Protein AF-A0A832IGK5-F1 (afdb_monomer_lite)

Structure (mmCIF, N/CA/C/O backbone):
data_AF-A0A832IGK5-F1
#
_entry.id   AF-A0A832IGK5-F1
#
loop_
_atom_site.group_PDB
_atom_site.id
_atom_site.type_symbol
_atom_site.label_atom_id
_atom_site.label_alt_id
_atom_site.label_comp_id
_atom_site.label_asym_id
_atom_site.label_entity_id
_atom_site.label_seq_id
_atom_site.pdbx_PDB_ins_code
_atom_site.Cartn_x
_atom_site.Cartn_y
_atom_site.Cartn_z
_atom_site.occupancy
_atom_site.B_iso_or_equiv
_atom_site.auth_seq_id
_atom_site.auth_comp_id
_atom_site.auth_asym_id
_atom_site.auth_atom_id
_atom_site.pdbx_PDB_model_num
ATOM 1 N N . MET A 1 1 ? 13.394 12.444 5.527 1.00 58.28 1 MET A N 1
ATOM 2 C CA . MET A 1 1 ? 12.671 11.970 6.727 1.00 58.28 1 MET 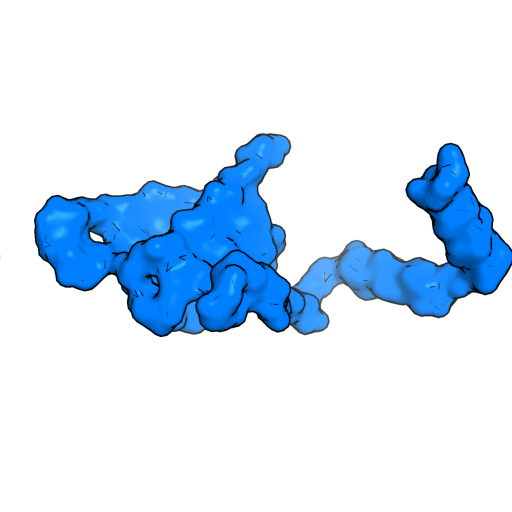A CA 1
ATOM 3 C C . MET A 1 1 ? 12.442 10.475 6.577 1.00 58.28 1 MET A C 1
ATOM 5 O O . MET A 1 1 ? 12.094 10.055 5.478 1.00 58.28 1 MET A O 1
ATOM 9 N N . ILE A 1 2 ? 12.705 9.681 7.616 1.00 75.00 2 ILE A N 1
ATOM 10 C CA . ILE A 1 2 ? 12.513 8.223 7.577 1.00 75.00 2 ILE A CA 1
ATOM 11 C C . ILE A 1 2 ? 11.011 7.946 7.673 1.00 75.00 2 ILE A C 1
ATOM 13 O O . ILE A 1 2 ? 10.365 8.394 8.614 1.00 75.00 2 ILE A O 1
ATOM 17 N N . LYS A 1 3 ? 10.458 7.243 6.685 1.00 91.62 3 LYS A N 1
ATOM 18 C CA . LYS A 1 3 ? 9.055 6.816 6.670 1.00 91.62 3 LYS A CA 1
ATOM 19 C C . LYS A 1 3 ? 8.917 5.453 7.354 1.00 91.62 3 LYS A C 1
ATOM 21 O O . LYS A 1 3 ? 9.805 4.613 7.231 1.00 91.62 3 LYS A O 1
ATOM 26 N N . ARG A 1 4 ? 7.805 5.224 8.050 1.00 95.25 4 ARG A N 1
ATOM 27 C CA . ARG A 1 4 ? 7.470 3.961 8.719 1.00 95.25 4 ARG A CA 1
ATOM 28 C C . ARG A 1 4 ? 6.772 3.006 7.752 1.00 95.25 4 ARG A C 1
ATOM 30 O O . ARG A 1 4 ? 5.976 3.424 6.909 1.00 95.25 4 ARG A O 1
ATOM 37 N N . THR A 1 5 ? 7.040 1.720 7.933 1.00 96.94 5 THR A N 1
ATOM 38 C CA . THR A 1 5 ? 6.275 0.623 7.334 1.00 96.94 5 THR A CA 1
ATOM 39 C C . THR A 1 5 ? 5.381 0.047 8.420 1.00 96.94 5 THR A C 1
ATOM 41 O O . THR A 1 5 ? 5.881 -0.357 9.470 1.00 96.94 5 THR A O 1
ATOM 44 N N . LEU A 1 6 ? 4.072 0.022 8.184 1.00 97.50 6 LEU A N 1
ATOM 45 C CA . LEU A 1 6 ? 3.120 -0.668 9.048 1.00 97.50 6 LEU A CA 1
ATOM 46 C C . LEU A 1 6 ? 2.697 -1.979 8.398 1.00 97.50 6 LEU A C 1
ATOM 48 O O . LEU A 1 6 ? 2.349 -2.011 7.219 1.00 97.50 6 LEU A O 1
ATOM 52 N N . PHE A 1 7 ? 2.722 -3.044 9.185 1.00 98.00 7 PHE A N 1
ATOM 53 C CA . PHE A 1 7 ? 2.354 -4.387 8.769 1.00 98.00 7 PHE A CA 1
ATOM 54 C C . PHE A 1 7 ? 1.182 -4.872 9.618 1.00 98.00 7 PHE A C 1
ATOM 56 O O . PHE A 1 7 ? 1.264 -4.882 10.848 1.00 98.00 7 PHE A O 1
ATOM 63 N N . PHE A 1 8 ? 0.092 -5.252 8.959 1.00 97.69 8 PHE A N 1
ATOM 64 C CA . PHE A 1 8 ? -1.131 -5.729 9.591 1.00 97.69 8 PHE A CA 1
ATOM 65 C C . PHE A 1 8 ? -1.288 -7.230 9.327 1.00 97.69 8 PHE A C 1
ATOM 67 O O . PHE A 1 8 ? -1.893 -7.627 8.336 1.00 97.69 8 PHE A O 1
ATOM 74 N N . GLY A 1 9 ? -0.731 -8.046 10.225 1.00 96.81 9 GLY A N 1
ATOM 75 C CA . GLY A 1 9 ? -0.875 -9.513 10.232 1.00 96.81 9 GLY A CA 1
ATOM 76 C C . GLY A 1 9 ? -1.883 -10.029 11.264 1.00 96.81 9 GLY A C 1
ATOM 77 O O . GLY A 1 9 ? -1.790 -11.162 11.712 1.00 96.81 9 GLY A O 1
ATOM 78 N N . ASN A 1 10 ? -2.781 -9.161 11.738 1.00 95.38 10 ASN A N 1
ATOM 79 C CA . ASN A 1 10 ? -3.878 -9.522 12.634 1.00 95.38 10 ASN A CA 1
ATOM 80 C C . ASN A 1 10 ? -5.152 -8.787 12.191 1.00 95.38 10 ASN A C 1
ATOM 82 O O . ASN A 1 10 ? -5.037 -7.716 11.579 1.00 95.38 10 ASN A O 1
ATOM 86 N N . PRO A 1 11 ? -6.342 -9.269 12.589 1.00 97.44 11 PRO A N 1
ATOM 87 C CA . PRO A 1 11 ? -7.602 -8.596 12.303 1.00 97.44 11 PRO A CA 1
ATOM 88 C C . PRO A 1 11 ? -7.608 -7.150 12.819 1.00 97.44 11 PRO A C 1
ATOM 90 O O . PRO A 1 11 ? -7.264 -6.887 13.978 1.00 97.44 11 PRO A O 1
ATOM 93 N N . ALA A 1 12 ? -8.002 -6.202 11.966 1.00 97.88 12 ALA A N 1
ATOM 94 C CA . ALA A 1 12 ? -8.004 -4.778 12.293 1.00 97.88 12 ALA A CA 1
ATOM 95 C C . ALA A 1 12 ? -9.035 -3.986 11.475 1.00 97.88 12 ALA A C 1
ATOM 97 O O . ALA A 1 12 ? -9.304 -4.275 10.310 1.00 97.88 12 ALA A O 1
ATOM 98 N N . TYR A 1 13 ? -9.565 -2.924 12.074 1.00 98.38 13 TYR A N 1
ATOM 99 C CA . TYR A 1 13 ? -10.421 -1.936 11.429 1.00 98.38 13 TYR A CA 1
ATOM 100 C C . TYR A 1 13 ? -9.634 -0.635 11.250 1.00 98.38 13 TYR A C 1
ATOM 102 O O . TYR A 1 13 ? -9.306 0.053 12.220 1.00 98.38 13 TYR A O 1
ATOM 110 N N . LEU A 1 14 ? -9.316 -0.300 10.002 1.00 98.56 14 LEU A N 1
ATOM 111 C CA . LEU A 1 14 ? -8.466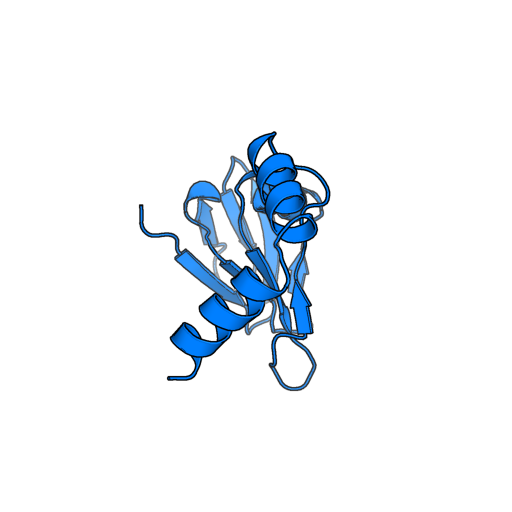 0.825 9.630 1.00 98.56 14 LEU A CA 1
ATOM 112 C C . LEU A 1 14 ? -9.311 1.988 9.112 1.00 98.56 14 LEU A C 1
ATOM 114 O O . LEU A 1 14 ? -10.069 1.870 8.145 1.00 98.56 14 LEU A O 1
ATOM 118 N N . SER A 1 15 ? -9.157 3.145 9.741 1.00 98.62 15 SER A N 1
ATOM 119 C CA . SER A 1 15 ? -9.866 4.367 9.367 1.00 98.62 15 SER A CA 1
ATOM 120 C C . SER A 1 15 ? -8.968 5.593 9.514 1.00 98.62 15 SER A C 1
ATOM 122 O O . SER A 1 15 ? -7.765 5.475 9.736 1.00 98.62 15 SER A O 1
ATOM 124 N N . THR A 1 16 ? -9.522 6.790 9.338 1.00 98.44 16 THR A N 1
ATOM 125 C CA . THR A 1 16 ? -8.760 8.028 9.503 1.00 98.44 16 THR A CA 1
ATOM 126 C C . THR A 1 16 ? -9.548 9.071 10.277 1.00 98.44 16 THR A C 1
ATOM 128 O O . THR A 1 16 ? -10.760 9.198 10.106 1.00 98.44 16 THR A O 1
ATOM 131 N N . LYS A 1 17 ? -8.838 9.840 11.106 1.00 98.12 17 LYS A N 1
ATOM 132 C CA . LYS A 1 17 ? -9.349 11.000 11.842 1.00 98.12 17 LYS A CA 1
ATOM 133 C C . LYS A 1 17 ? -8.206 11.993 12.037 1.00 98.12 17 LYS A C 1
ATOM 135 O O . LYS A 1 17 ? -7.120 11.584 12.420 1.00 98.12 17 LYS A O 1
ATOM 140 N N . ASN A 1 18 ? -8.430 13.283 11.779 1.00 96.69 18 ASN A N 1
ATOM 141 C CA . ASN A 1 18 ? -7.449 14.356 12.029 1.00 96.69 18 ASN A CA 1
ATOM 142 C C . ASN A 1 18 ? -6.043 14.100 11.431 1.00 96.69 18 ASN A C 1
ATOM 144 O O . ASN A 1 18 ? -5.043 14.222 12.128 1.00 96.69 18 ASN A O 1
ATOM 148 N N . GLU A 1 19 ? -5.973 13.690 10.159 1.00 97.00 19 GLU A N 1
ATOM 149 C CA . GLU A 1 19 ? -4.723 13.287 9.465 1.00 97.00 19 GLU A CA 1
ATOM 150 C C . GLU A 1 19 ? -3.942 12.129 10.121 1.00 97.00 19 GLU A C 1
ATOM 152 O O . GLU A 1 19 ? -2.790 11.856 9.783 1.00 97.00 19 GLU A O 1
ATOM 157 N N . GLN A 1 20 ? -4.592 11.388 11.018 1.00 98.06 20 GLN A N 1
ATOM 158 C CA . GLN A 1 20 ? -4.080 10.154 11.598 1.00 98.06 20 GLN A CA 1
ATOM 159 C C . GLN A 1 20 ? -4.715 8.950 10.901 1.00 98.06 20 GLN A C 1
ATOM 161 O O . GLN A 1 20 ? -5.906 8.957 10.564 1.00 98.06 20 GLN A O 1
ATOM 166 N N . LEU A 1 21 ? -3.927 7.898 10.724 1.00 98.31 21 LEU A N 1
ATOM 167 C CA . LEU A 1 21 ? -4.410 6.532 10.623 1.00 98.31 21 LEU A CA 1
ATOM 168 C C . LEU A 1 21 ? -4.910 6.128 12.009 1.00 98.31 21 LEU A C 1
ATOM 170 O O . LEU A 1 21 ? -4.183 6.270 12.988 1.00 98.31 21 LEU A O 1
ATOM 174 N N . VAL A 1 22 ? -6.134 5.621 12.077 1.00 98.44 22 VAL A N 1
ATOM 175 C CA . VAL A 1 22 ? -6.739 5.083 13.294 1.00 98.44 22 VAL A CA 1
ATOM 176 C C . VAL A 1 22 ? -6.870 3.577 13.123 1.00 98.44 22 VAL A C 1
ATOM 178 O O . VAL A 1 22 ? -7.486 3.114 12.159 1.00 98.44 22 VAL A O 1
ATOM 181 N N . VAL A 1 23 ? -6.287 2.829 14.055 1.00 98.12 23 VAL A N 1
ATOM 182 C CA . VAL A 1 23 ? -6.309 1.367 14.096 1.00 98.12 23 VAL A CA 1
ATOM 183 C C . VAL A 1 23 ? -7.163 0.933 15.276 1.00 98.12 23 VAL A C 1
ATOM 185 O O . VAL A 1 23 ? -6.789 1.143 16.430 1.00 98.12 23 VAL A O 1
ATOM 188 N N . ASN A 1 24 ? -8.291 0.301 14.971 1.00 97.62 24 ASN A N 1
ATOM 189 C CA . ASN A 1 24 ? -9.126 -0.387 15.945 1.00 97.62 24 ASN A CA 1
ATOM 190 C C . ASN A 1 24 ? -8.984 -1.898 15.781 1.00 97.62 24 ASN A C 1
ATOM 192 O O . ASN A 1 24 ? -8.753 -2.392 14.679 1.00 97.62 24 ASN A O 1
ATOM 196 N N . PHE A 1 25 ? -9.139 -2.634 16.875 1.00 96.06 25 PHE A N 1
ATOM 197 C CA . PHE A 1 25 ? -8.996 -4.086 16.889 1.00 96.06 25 PHE A CA 1
ATOM 198 C C . PHE A 1 25 ? -10.342 -4.741 17.220 1.00 96.06 25 PHE A C 1
ATOM 200 O O . PHE A 1 25 ? -11.102 -4.191 18.018 1.00 96.06 25 PHE A O 1
ATOM 207 N N . PRO A 1 26 ? -10.666 -5.908 16.634 1.00 93.88 26 PRO A N 1
ATOM 208 C CA . PRO A 1 26 ? -11.844 -6.678 17.039 1.00 93.88 26 PRO A CA 1
ATOM 209 C C . PRO A 1 26 ? -11.789 -7.124 18.505 1.00 93.88 26 PRO A C 1
ATOM 211 O O . PRO A 1 26 ? -12.823 -7.233 19.162 1.00 93.88 26 PRO A O 1
ATOM 214 N N . ASP A 1 27 ? -10.579 -7.354 19.014 1.00 91.56 27 ASP A N 1
ATOM 215 C CA . ASP A 1 27 ? -10.311 -7.609 20.424 1.00 91.56 27 ASP A CA 1
ATOM 216 C C . ASP A 1 27 ? -10.465 -6.318 21.243 1.00 91.56 27 ASP A C 1
ATOM 218 O O . ASP A 1 27 ? -9.692 -5.371 21.086 1.00 91.56 27 ASP A O 1
ATOM 222 N N . LYS A 1 28 ? -11.466 -6.299 22.131 1.00 84.12 28 LYS A N 1
ATOM 223 C CA . LYS A 1 28 ? -11.818 -5.134 22.956 1.00 84.12 28 LYS A CA 1
ATOM 224 C C . LYS A 1 28 ? -10.774 -4.799 24.022 1.00 84.12 28 LYS A C 1
ATOM 226 O O . LYS A 1 28 ? -10.819 -3.694 24.559 1.00 84.12 28 LYS A O 1
ATOM 231 N N . GLU A 1 29 ? -9.863 -5.715 24.348 1.00 89.81 29 GLU A N 1
ATOM 232 C CA . GLU A 1 29 ? -8.790 -5.443 25.310 1.00 89.81 29 GLU A CA 1
ATOM 233 C C . GLU A 1 29 ? -7.668 -4.599 24.692 1.00 89.81 29 GLU A C 1
ATOM 235 O O . GLU A 1 29 ? -6.978 -3.849 25.392 1.00 89.81 29 GLU A O 1
ATOM 240 N N . LYS A 1 30 ? -7.510 -4.656 23.362 1.00 90.56 30 LYS A N 1
ATOM 241 C CA . LYS A 1 30 ? -6.543 -3.827 22.643 1.00 90.56 30 LYS A CA 1
ATOM 242 C C . LYS A 1 30 ? -7.078 -2.411 22.475 1.00 90.56 30 LYS A C 1
ATOM 244 O O . LYS A 1 30 ? -8.127 -2.173 21.882 1.00 90.56 30 LYS A O 1
ATOM 249 N N . LYS A 1 31 ? -6.305 -1.446 22.970 1.00 93.44 31 LYS A N 1
ATOM 250 C CA . LYS A 1 31 ? -6.615 -0.021 22.825 1.00 93.44 31 LYS A CA 1
ATOM 251 C C . LYS A 1 31 ? -6.444 0.431 21.375 1.00 93.44 31 LYS A C 1
ATOM 253 O O . LYS A 1 31 ? -5.550 -0.042 20.674 1.00 93.44 31 LYS A O 1
ATOM 258 N N . GLU A 1 32 ? -7.277 1.389 20.974 1.00 95.38 32 GLU A N 1
ATOM 259 C CA . GLU A 1 32 ? -7.123 2.120 19.715 1.00 95.38 32 GLU A CA 1
ATOM 260 C C . GLU A 1 32 ? -5.713 2.722 19.626 1.00 95.38 32 GLU A C 1
ATOM 262 O O . GLU A 1 32 ? -5.197 3.278 20.601 1.00 95.38 32 GLU A O 1
ATOM 267 N N . ALA A 1 33 ? -5.099 2.618 18.450 1.00 96.31 33 ALA A N 1
ATOM 268 C CA . ALA A 1 33 ? -3.812 3.231 18.157 1.00 96.31 33 ALA A CA 1
ATOM 269 C C . ALA A 1 33 ? -3.948 4.246 17.022 1.00 96.31 33 ALA A C 1
ATOM 271 O O . ALA A 1 33 ? -4.699 4.037 16.067 1.00 96.31 33 ALA A O 1
ATOM 272 N N . THR A 1 34 ? -3.181 5.332 17.104 1.00 97.81 34 THR A N 1
ATOM 273 C CA . THR A 1 34 ? -3.129 6.362 16.066 1.00 97.81 34 THR A CA 1
ATOM 274 C C . THR A 1 34 ? -1.705 6.579 15.578 1.00 97.81 34 THR A C 1
ATOM 276 O O . THR A 1 34 ? -0.747 6.516 16.350 1.00 97.81 34 THR A O 1
ATOM 279 N N . ILE A 1 35 ? -1.560 6.781 14.269 1.00 97.56 35 ILE A N 1
ATOM 280 C CA . ILE A 1 35 ? -0.274 7.040 13.621 1.00 97.56 35 ILE A CA 1
ATOM 281 C C . ILE A 1 35 ? -0.454 8.184 12.614 1.00 97.56 35 ILE A C 1
ATOM 283 O O . ILE A 1 35 ? -1.378 8.105 11.799 1.00 97.56 35 ILE A O 1
ATOM 287 N N . PRO A 1 36 ? 0.410 9.216 12.600 1.00 97.19 36 PRO A N 1
ATOM 288 C CA . PRO A 1 36 ? 0.329 10.276 11.601 1.00 97.19 36 PRO A CA 1
ATOM 289 C C . PRO A 1 36 ? 0.489 9.705 10.191 1.00 97.19 36 PRO A C 1
ATOM 291 O O . PRO A 1 36 ? 1.430 8.960 9.921 1.00 97.19 36 PRO A O 1
ATOM 294 N N . ILE A 1 37 ? -0.413 10.056 9.271 1.00 96.88 37 ILE A N 1
ATOM 295 C CA . ILE A 1 37 ? -0.358 9.545 7.889 1.00 96.88 37 ILE A CA 1
ATOM 296 C C . ILE A 1 37 ? 0.913 10.022 7.179 1.00 96.88 37 ILE A C 1
ATOM 298 O O . ILE A 1 37 ? 1.496 9.294 6.377 1.00 96.88 37 ILE A O 1
ATOM 302 N N . GLU A 1 38 ? 1.388 11.221 7.508 1.00 95.44 38 GLU A N 1
ATOM 303 C CA . GLU A 1 38 ? 2.626 11.768 6.959 1.00 95.44 38 GLU A CA 1
ATOM 304 C C . GLU A 1 38 ? 3.874 10.960 7.324 1.00 95.44 38 GLU A C 1
ATOM 306 O O . GLU A 1 38 ? 4.862 11.037 6.600 1.00 95.44 38 GLU A O 1
ATOM 311 N N . ASP A 1 39 ? 3.835 10.133 8.366 1.00 95.81 39 ASP A N 1
ATOM 312 C CA . ASP A 1 39 ? 4.955 9.266 8.719 1.00 95.81 39 ASP A CA 1
ATOM 313 C C . ASP A 1 39 ? 4.946 7.957 7.924 1.00 95.81 39 ASP A C 1
ATOM 315 O O . ASP A 1 39 ? 5.930 7.219 7.948 1.00 95.81 39 ASP A O 1
ATOM 319 N N . LEU A 1 40 ? 3.873 7.644 7.193 1.00 96.31 40 LEU A N 1
ATOM 320 C CA . LEU A 1 40 ? 3.688 6.345 6.550 1.00 96.31 40 LEU A CA 1
ATOM 321 C C . LEU A 1 40 ? 4.300 6.301 5.149 1.00 96.31 40 LEU A C 1
ATOM 323 O O . LEU A 1 40 ? 3.936 7.067 4.255 1.00 96.31 40 LEU A O 1
ATOM 327 N N . GLY A 1 41 ? 5.220 5.360 4.948 1.00 95.31 41 GLY A N 1
ATOM 328 C CA . GLY A 1 41 ? 5.778 5.024 3.637 1.00 95.31 41 GLY A CA 1
ATOM 329 C C . GLY A 1 41 ? 5.070 3.830 3.017 1.00 95.31 41 GLY A C 1
ATOM 330 O O . GLY A 1 41 ? 4.718 3.870 1.842 1.00 95.31 41 GLY A O 1
ATOM 331 N N . TYR A 1 42 ? 4.807 2.807 3.831 1.00 96.12 42 TYR A N 1
ATOM 332 C CA . TYR A 1 42 ? 4.188 1.556 3.406 1.00 96.12 42 TYR A CA 1
ATOM 333 C C . TYR A 1 42 ? 3.146 1.091 4.424 1.00 96.12 42 TYR A C 1
ATOM 335 O O . TYR A 1 42 ? 3.366 1.170 5.634 1.00 96.12 42 TYR A O 1
ATOM 343 N N . VAL A 1 43 ? 2.037 0.564 3.922 1.00 97.81 43 VAL A N 1
ATOM 344 C CA . VAL A 1 43 ? 1.007 -0.154 4.672 1.00 97.81 43 VAL A CA 1
ATOM 345 C C . VAL A 1 43 ? 0.817 -1.506 3.994 1.00 97.81 43 VAL A C 1
ATOM 347 O O . VAL A 1 43 ? 0.393 -1.566 2.841 1.00 97.81 43 VAL A O 1
ATOM 350 N N . VAL A 1 44 ? 1.154 -2.581 4.699 1.00 98.25 44 VAL A N 1
ATOM 351 C CA . VAL A 1 44 ? 1.018 -3.959 4.220 1.00 98.25 44 VAL A CA 1
ATOM 352 C C . VAL A 1 44 ? -0.176 -4.598 4.916 1.00 98.25 44 VAL A C 1
ATOM 354 O O . VAL A 1 44 ? -0.210 -4.683 6.145 1.00 98.25 44 VAL A O 1
ATOM 357 N N . LEU A 1 45 ? -1.161 -5.001 4.121 1.00 98.31 45 LEU A N 1
ATOM 358 C CA . LEU A 1 45 ? -2.417 -5.608 4.540 1.00 98.31 45 LEU A CA 1
ATOM 359 C C . LEU A 1 45 ? -2.335 -7.108 4.255 1.00 98.31 45 LEU A C 1
ATOM 361 O O . LEU A 1 45 ? -2.503 -7.534 3.111 1.00 98.31 45 LEU A O 1
ATOM 365 N N . GLU A 1 46 ? -2.012 -7.886 5.281 1.00 98.19 46 GLU A N 1
ATOM 366 C CA . GLU A 1 46 ? -1.807 -9.326 5.145 1.00 98.19 46 GLU A CA 1
ATOM 367 C C . GLU A 1 46 ? -3.011 -10.124 5.643 1.00 98.19 46 GLU A C 1
ATOM 369 O O . GLU A 1 46 ? -3.468 -11.037 4.959 1.00 98.19 46 GLU A O 1
ATOM 374 N N . ASP A 1 47 ? -3.529 -9.784 6.823 1.00 97.44 47 ASP A N 1
ATOM 375 C CA . ASP A 1 47 ? -4.621 -10.541 7.423 1.00 97.44 47 ASP A CA 1
ATOM 376 C C . ASP A 1 47 ? -5.934 -10.370 6.624 1.00 97.44 47 ASP A C 1
ATOM 378 O O . ASP A 1 47 ? -6.341 -9.240 6.323 1.00 97.44 47 ASP A O 1
ATOM 382 N N . PRO A 1 48 ? -6.639 -11.464 6.282 1.00 95.38 48 PRO A N 1
ATOM 383 C CA . PRO A 1 48 ? -7.861 -11.396 5.481 1.00 95.38 48 PRO A CA 1
ATOM 384 C C . PRO A 1 48 ? -9.032 -10.698 6.193 1.00 95.38 48 PRO A C 1
ATOM 386 O O . PRO A 1 48 ? -10.012 -10.342 5.542 1.00 95.38 48 PRO A O 1
ATOM 389 N N . GLN A 1 49 ? -8.963 -10.499 7.512 1.00 96.69 49 GLN A N 1
ATOM 390 C CA . GLN A 1 49 ? -9.991 -9.843 8.325 1.00 96.69 49 GLN A CA 1
ATOM 391 C C . GLN A 1 49 ? -9.709 -8.351 8.554 1.00 96.69 49 GLN A C 1
ATOM 393 O O . GLN A 1 49 ? -10.241 -7.739 9.486 1.00 96.69 49 GLN A O 1
ATOM 398 N N . ILE A 1 50 ? -8.888 -7.733 7.705 1.00 97.94 50 ILE A N 1
ATOM 399 C CA . ILE A 1 50 ? -8.699 -6.286 7.721 1.00 97.94 50 ILE A CA 1
ATOM 400 C C . ILE A 1 50 ? -9.857 -5.595 7.001 1.00 97.94 50 ILE A C 1
ATOM 402 O O . ILE A 1 50 ? -10.150 -5.864 5.840 1.00 97.94 50 ILE A O 1
ATOM 406 N N . THR A 1 51 ? -10.477 -4.625 7.668 1.00 98.19 51 THR A N 1
ATOM 407 C CA . THR A 1 51 ? -11.404 -3.681 7.028 1.00 98.19 51 THR A CA 1
ATOM 408 C C . THR A 1 51 ? -10.734 -2.326 6.899 1.00 98.19 51 THR A C 1
ATOM 410 O O . THR A 1 51 ? -10.112 -1.851 7.845 1.00 98.19 51 THR A O 1
ATOM 413 N N . ILE A 1 52 ? -10.898 -1.663 5.757 1.00 98.25 52 ILE A N 1
ATOM 414 C CA . ILE A 1 52 ? -10.331 -0.339 5.510 1.00 98.25 52 ILE A CA 1
ATOM 415 C C . ILE A 1 52 ? -11.374 0.604 4.915 1.00 98.25 52 ILE A C 1
ATOM 417 O O . ILE A 1 52 ? -12.153 0.222 4.043 1.00 98.25 52 ILE A O 1
ATOM 421 N N . THR A 1 53 ? -11.406 1.854 5.378 1.00 98.62 53 THR A N 1
ATOM 422 C CA . THR A 1 53 ? -12.315 2.860 4.815 1.00 98.62 53 THR A CA 1
ATOM 423 C C . THR A 1 53 ? -11.735 3.518 3.561 1.00 98.62 53 THR A C 1
ATOM 425 O O . THR A 1 53 ? -10.538 3.800 3.472 1.00 98.62 53 THR A O 1
ATOM 428 N N . ASN A 1 54 ? -12.606 3.875 2.611 1.00 97.88 54 ASN A N 1
ATOM 429 C CA . ASN A 1 54 ? -12.214 4.649 1.425 1.00 97.88 54 ASN A CA 1
ATOM 430 C C . ASN A 1 54 ? -11.568 6.000 1.780 1.00 97.88 54 ASN A C 1
ATOM 432 O O . ASN A 1 54 ? -10.659 6.458 1.089 1.00 97.88 54 ASN A O 1
ATOM 436 N N . GLY A 1 55 ? -12.009 6.631 2.875 1.00 97.75 55 GLY A N 1
ATOM 437 C CA . GLY A 1 55 ? -11.430 7.886 3.359 1.00 97.75 55 GLY A CA 1
ATOM 438 C C . GLY A 1 55 ? -9.951 7.746 3.721 1.00 97.75 55 GLY A C 1
ATOM 439 O O . GLY A 1 55 ? -9.153 8.610 3.357 1.00 97.75 55 GLY A O 1
ATOM 440 N N . LEU A 1 56 ? -9.571 6.641 4.371 1.00 98.19 56 LEU A N 1
ATOM 441 C CA . LEU A 1 56 ? -8.173 6.349 4.671 1.00 98.19 56 LEU A CA 1
ATOM 442 C C . LEU A 1 56 ? -7.376 6.054 3.394 1.00 98.19 56 LEU A C 1
ATOM 444 O O . LEU A 1 56 ? -6.330 6.666 3.202 1.00 98.19 56 LEU A O 1
ATOM 448 N N . LEU A 1 57 ? -7.880 5.195 2.495 1.00 97.06 57 LEU A N 1
ATOM 449 C CA . LEU A 1 57 ? -7.202 4.884 1.224 1.00 97.06 57 LEU A CA 1
ATOM 450 C C . LEU A 1 57 ? -6.867 6.150 0.427 1.00 97.06 57 LEU A C 1
ATOM 452 O O . LEU A 1 57 ? -5.731 6.324 -0.014 1.00 97.06 57 LEU A O 1
ATOM 456 N N . ARG A 1 58 ? -7.829 7.075 0.302 1.00 95.25 58 ARG A N 1
ATOM 457 C CA . ARG A 1 58 ? -7.616 8.366 -0.367 1.00 95.25 58 ARG A CA 1
ATOM 458 C C . ARG A 1 58 ? -6.466 9.150 0.267 1.00 95.25 58 ARG A C 1
ATOM 460 O O . ARG A 1 58 ? -5.633 9.683 -0.462 1.00 95.25 58 ARG A O 1
ATOM 467 N N . LYS A 1 59 ? -6.413 9.233 1.600 1.00 95.94 59 LYS A N 1
ATOM 468 C CA . LYS A 1 59 ? -5.352 9.970 2.301 1.00 95.94 59 LYS A CA 1
ATOM 469 C C . LYS A 1 59 ? -3.988 9.306 2.152 1.00 95.94 59 LYS A C 1
ATOM 471 O O . LYS A 1 59 ? -3.025 9.996 1.842 1.00 95.94 59 LYS A O 1
ATOM 476 N N . LEU A 1 60 ? -3.910 7.983 2.285 1.00 95.75 60 LEU A N 1
ATOM 477 C CA . LEU A 1 60 ? -2.668 7.234 2.063 1.00 95.75 60 LEU A CA 1
ATOM 478 C C . LEU A 1 60 ? -2.103 7.515 0.661 1.00 95.75 60 LEU A C 1
ATOM 480 O O . LEU A 1 60 ? -0.938 7.881 0.526 1.00 95.75 60 LEU A O 1
ATOM 484 N N . VAL A 1 61 ? -2.949 7.473 -0.373 1.00 93.00 61 VAL A N 1
ATOM 485 C CA . VAL A 1 61 ? -2.553 7.804 -1.753 1.00 93.00 61 VAL A CA 1
ATOM 486 C C . VAL A 1 61 ? -2.067 9.253 -1.880 1.00 93.00 61 VAL A C 1
ATOM 488 O O . VAL A 1 61 ? -1.015 9.497 -2.472 1.00 93.00 61 VAL A O 1
ATOM 491 N N . GLN A 1 62 ? -2.784 10.223 -1.301 1.00 91.38 62 GLN A N 1
ATOM 492 C CA . GLN A 1 62 ? -2.398 11.643 -1.335 1.00 91.38 62 GLN A CA 1
ATOM 493 C C . GLN A 1 62 ? -1.047 11.910 -0.656 1.00 91.38 62 GLN A C 1
ATOM 495 O O . GLN A 1 62 ? -0.290 12.768 -1.110 1.00 91.38 62 GLN A O 1
ATOM 500 N N . HIS A 1 63 ? -0.714 11.138 0.380 1.00 92.00 63 HIS A N 1
ATOM 501 C CA . HIS A 1 63 ? 0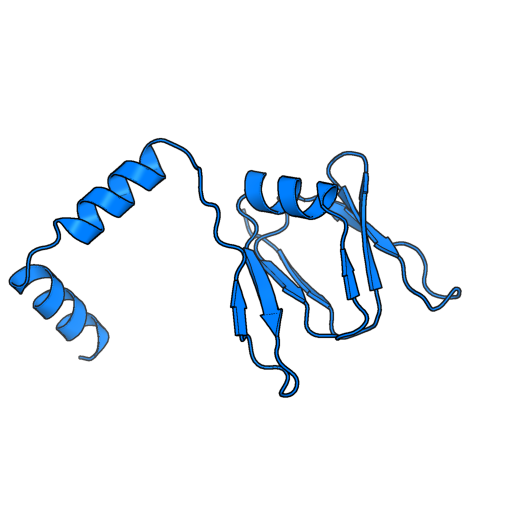.565 11.208 1.088 1.00 92.00 63 HIS A CA 1
ATOM 502 C C . HIS A 1 63 ? 1.651 10.294 0.499 1.00 92.00 63 HIS A C 1
ATOM 504 O O . HIS A 1 63 ? 2.734 10.176 1.077 1.00 92.00 63 HIS A O 1
ATOM 510 N N . LYS A 1 64 ? 1.406 9.711 -0.686 1.00 90.44 64 LYS A N 1
ATOM 511 C CA . LYS A 1 64 ? 2.329 8.815 -1.403 1.00 90.44 64 LYS A CA 1
ATOM 512 C C . LYS A 1 64 ? 2.694 7.563 -0.590 1.00 90.44 64 LYS A C 1
ATOM 514 O O . LYS A 1 64 ? 3.778 7.012 -0.767 1.00 90.44 64 LYS A O 1
ATOM 519 N N . THR A 1 65 ? 1.802 7.122 0.295 1.00 94.50 65 THR A N 1
ATOM 520 C CA . THR A 1 65 ? 1.947 5.868 1.031 1.00 94.50 65 THR A CA 1
ATOM 521 C C . THR A 1 65 ? 1.574 4.701 0.122 1.00 94.50 65 THR A C 1
ATOM 523 O O . THR A 1 65 ? 0.478 4.647 -0.434 1.00 94.50 65 THR A O 1
ATOM 526 N N . ALA A 1 66 ? 2.490 3.751 -0.007 1.00 94.62 66 ALA A N 1
ATOM 527 C CA . ALA A 1 66 ? 2.268 2.488 -0.690 1.00 94.62 66 ALA A CA 1
ATOM 528 C C . ALA A 1 66 ? 1.304 1.606 0.114 1.00 94.62 66 ALA A C 1
ATOM 530 O O . ALA A 1 66 ? 1.582 1.303 1.273 1.00 94.62 66 ALA A O 1
ATOM 531 N N . VAL A 1 67 ? 0.204 1.161 -0.496 1.00 97.50 67 VAL A N 1
ATOM 532 C CA . VAL A 1 67 ? -0.712 0.182 0.110 1.00 97.50 67 VAL A CA 1
ATOM 533 C C . VAL A 1 67 ? -0.568 -1.137 -0.633 1.00 97.50 67 VAL A C 1
ATOM 535 O O . VAL A 1 67 ? -0.793 -1.191 -1.841 1.00 97.50 67 VAL A O 1
ATOM 538 N N . ILE A 1 68 ? -0.168 -2.180 0.087 1.00 98.00 68 ILE A N 1
ATOM 539 C CA . ILE A 1 68 ? 0.146 -3.508 -0.443 1.00 98.00 68 ILE A CA 1
ATOM 540 C C . ILE A 1 68 ? -0.838 -4.506 0.159 1.00 98.00 68 ILE A C 1
ATOM 542 O O . ILE A 1 68 ? -1.055 -4.486 1.368 1.00 98.00 68 ILE A O 1
ATOM 546 N N . THR A 1 69 ? -1.405 -5.384 -0.663 1.00 97.69 69 THR A N 1
ATOM 547 C CA . THR A 1 69 ? -2.232 -6.513 -0.207 1.00 97.69 69 THR A CA 1
ATOM 548 C C . THR A 1 69 ? -1.486 -7.823 -0.411 1.00 97.69 69 THR A C 1
ATOM 550 O O . THR A 1 69 ? -0.786 -7.971 -1.419 1.00 97.69 69 THR A O 1
ATOM 553 N N . CYS A 1 70 ? -1.659 -8.773 0.504 1.00 97.88 70 CYS A N 1
ATOM 554 C CA . CYS A 1 70 ? -1.085 -10.111 0.386 1.00 97.88 70 CYS A CA 1
ATOM 555 C C . CYS A 1 70 ? -2.132 -11.165 0.002 1.00 97.88 70 CYS A C 1
ATOM 557 O O . CYS A 1 70 ? -3.332 -10.980 0.208 1.00 97.88 70 CYS A O 1
ATOM 559 N N . ASP A 1 71 ? -1.663 -12.271 -0.569 1.00 96.31 71 ASP A N 1
ATOM 560 C CA . ASP A 1 71 ? -2.475 -13.447 -0.858 1.00 96.31 71 ASP A CA 1
ATOM 561 C C . ASP A 1 71 ? -2.554 -14.410 0.343 1.00 96.31 71 ASP A C 1
ATOM 563 O O . ASP A 1 71 ? -1.972 -14.191 1.405 1.00 96.31 71 ASP A O 1
ATOM 567 N N . SER A 1 72 ? -3.244 -15.540 0.156 1.00 96.31 72 SER A N 1
ATOM 568 C CA . SER A 1 72 ? -3.369 -16.609 1.162 1.00 96.31 72 SER A CA 1
ATOM 569 C C . SER A 1 72 ? -2.047 -17.270 1.581 1.00 96.31 72 SER A C 1
ATOM 571 O O . SER A 1 72 ? -2.035 -18.056 2.521 1.00 96.31 72 SER A O 1
ATOM 573 N N . LYS A 1 73 ? -0.948 -17.018 0.859 1.00 96.88 73 LYS A N 1
ATOM 574 C CA . LYS A 1 73 ? 0.396 -17.510 1.184 1.00 96.88 73 LYS A CA 1
ATOM 575 C C . LYS A 1 73 ? 1.237 -16.433 1.863 1.00 96.88 73 LYS A C 1
ATOM 577 O O . LYS A 1 73 ? 2.446 -16.623 1.981 1.00 96.88 73 LYS A O 1
ATOM 582 N N . HIS A 1 74 ? 0.618 -15.334 2.298 1.00 95.69 74 HIS A N 1
ATOM 583 C CA . HIS A 1 74 ? 1.292 -14.210 2.942 1.00 95.69 74 HIS A CA 1
ATOM 584 C C . HIS A 1 74 ? 2.259 -13.463 2.007 1.00 95.69 74 HIS A C 1
ATOM 586 O O . HIS A 1 74 ? 3.139 -12.730 2.457 1.00 95.69 74 HIS A O 1
ATOM 592 N N . LEU A 1 75 ? 2.100 -13.622 0.686 1.00 96.94 75 LEU A N 1
ATOM 593 C CA . LEU A 1 75 ? 2.950 -12.974 -0.308 1.00 96.94 75 LEU A CA 1
ATOM 594 C C . LEU A 1 75 ? 2.264 -11.726 -0.876 1.00 96.94 75 LEU A C 1
ATOM 596 O O . LEU A 1 75 ? 1.084 -11.797 -1.223 1.00 96.94 75 LEU A O 1
ATOM 600 N N . PRO A 1 76 ? 2.978 -10.594 -1.036 1.00 97.25 76 PRO A N 1
ATOM 601 C CA . PRO A 1 76 ? 2.449 -9.419 -1.722 1.00 97.25 76 PRO A CA 1
ATOM 602 C C . PRO A 1 76 ? 1.909 -9.773 -3.113 1.00 97.25 76 PRO A C 1
ATOM 604 O O . PRO A 1 76 ? 2.652 -10.248 -3.970 1.00 97.25 76 PRO A O 1
ATOM 607 N N . CYS A 1 77 ? 0.623 -9.517 -3.344 1.00 96.81 77 CYS A N 1
ATOM 608 C CA . CYS A 1 77 ? -0.067 -9.863 -4.589 1.00 96.81 77 CYS A CA 1
ATOM 609 C C . CYS A 1 77 ? -0.757 -8.667 -5.257 1.00 96.81 77 CYS A C 1
ATOM 611 O O . CYS A 1 77 ? -1.204 -8.767 -6.398 1.00 96.81 77 C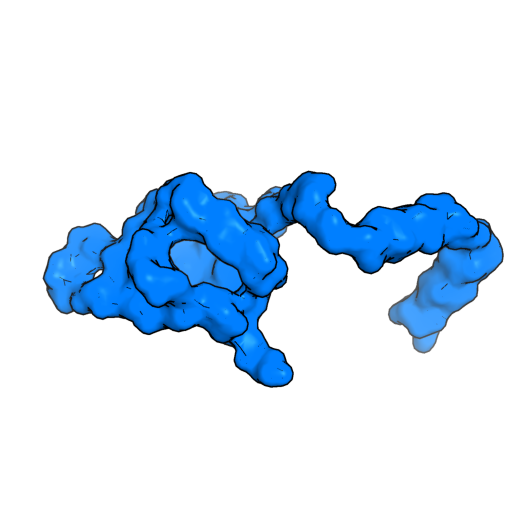YS A O 1
ATOM 613 N N . GLY A 1 78 ? -0.856 -7.533 -4.561 1.00 95.81 78 GLY A N 1
ATOM 614 C CA . GLY A 1 78 ? -1.492 -6.326 -5.072 1.00 95.81 78 GLY A CA 1
ATOM 615 C C . GLY A 1 78 ? -0.866 -5.058 -4.511 1.00 95.81 78 GLY A C 1
ATOM 616 O O . GLY A 1 78 ? -0.279 -5.052 -3.429 1.00 95.81 78 GLY A O 1
ATOM 617 N N . PHE A 1 79 ? -1.000 -3.974 -5.271 1.00 94.50 79 PHE A N 1
ATOM 618 C CA . PHE A 1 79 ? -0.535 -2.642 -4.905 1.00 94.50 79 PHE A CA 1
ATOM 619 C C . PHE A 1 79 ? -1.556 -1.594 -5.350 1.00 94.50 79 PHE A C 1
ATOM 621 O O . PHE A 1 79 ? -2.002 -1.608 -6.500 1.00 94.50 79 PHE A O 1
ATOM 628 N N . LEU A 1 80 ? -1.907 -0.659 -4.466 1.00 93.56 80 LEU A N 1
ATOM 629 C CA . LEU A 1 80 ? -2.771 0.464 -4.819 1.00 93.56 80 LEU A CA 1
ATOM 630 C C . LEU A 1 80 ? -1.977 1.526 -5.586 1.00 93.56 80 LEU A C 1
ATOM 632 O O . LEU A 1 80 ? -1.321 2.383 -4.995 1.00 93.56 80 LEU A O 1
ATOM 636 N N . GLN A 1 81 ? -2.064 1.478 -6.914 1.00 84.56 81 GLN A N 1
ATOM 637 C CA . GLN A 1 81 ? -1.391 2.434 -7.784 1.00 84.56 81 GLN A CA 1
ATOM 638 C C . GLN A 1 81 ? -2.214 3.728 -7.936 1.00 84.56 81 GLN A C 1
ATOM 640 O O . GLN A 1 81 ? -3.356 3.676 -8.400 1.00 84.56 81 GLN A O 1
ATOM 645 N N . PRO A 1 82 ? -1.648 4.911 -7.629 1.00 85.56 82 PRO A N 1
ATOM 646 C CA . PRO A 1 82 ? -2.295 6.185 -7.920 1.00 85.56 82 PRO A CA 1
ATOM 647 C C . PRO A 1 82 ? -2.434 6.389 -9.436 1.00 85.56 82 PRO A C 1
ATOM 649 O O . PRO A 1 82 ? -1.437 6.369 -10.162 1.00 85.56 82 PRO A O 1
ATOM 652 N N . LEU A 1 83 ? -3.660 6.624 -9.912 1.00 83.81 83 LEU A N 1
ATOM 653 C CA . LEU A 1 83 ? -3.921 6.935 -11.327 1.00 83.81 83 LEU A CA 1
ATOM 654 C C . LEU A 1 83 ? -3.560 8.377 -11.692 1.00 83.81 83 LEU A C 1
ATOM 656 O O . LEU A 1 83 ? -3.208 8.665 -12.832 1.00 83.81 83 LEU A O 1
ATOM 660 N N . VAL A 1 84 ? -3.655 9.281 -10.721 1.00 79.50 84 VAL A N 1
ATOM 661 C CA . VAL A 1 84 ? -3.338 10.699 -10.880 1.00 79.50 84 VAL A CA 1
ATOM 662 C C . VAL A 1 84 ? -2.247 11.089 -9.899 1.00 79.50 84 VAL A C 1
ATOM 664 O O . VAL A 1 84 ? -2.231 10.641 -8.752 1.00 79.50 84 VAL A O 1
ATOM 667 N N . GLY A 1 85 ? -1.362 11.969 -10.345 1.00 76.56 85 GLY A N 1
ATOM 668 C CA . GLY A 1 85 ? -0.374 12.609 -9.495 1.00 76.56 85 GLY A CA 1
ATOM 669 C C . GLY A 1 85 ? 0.148 13.879 -10.138 1.00 76.56 85 GLY A C 1
ATOM 670 O O . GLY A 1 85 ? -0.437 14.401 -11.088 1.00 76.56 85 GLY A O 1
ATOM 671 N N . HIS A 1 86 ? 1.219 14.423 -9.573 1.00 80.94 86 HIS A N 1
ATOM 672 C CA . HIS A 1 86 ? 1.725 15.718 -10.008 1.00 80.94 86 HIS A CA 1
ATOM 673 C C . HIS A 1 86 ? 2.449 15.630 -11.361 1.00 80.94 86 HIS A C 1
ATOM 675 O O . HIS A 1 86 ? 2.721 14.542 -11.866 1.00 80.94 86 HIS A O 1
ATOM 681 N N . THR A 1 87 ? 2.794 16.781 -11.936 1.00 86.88 87 THR A N 1
ATOM 682 C CA . THR A 1 87 ? 3.420 16.909 -13.262 1.00 86.88 87 THR A CA 1
ATOM 683 C C . THR A 1 87 ? 4.674 16.045 -13.399 1.00 86.88 87 THR A C 1
ATOM 685 O O . THR A 1 87 ? 4.872 15.417 -14.435 1.00 86.88 87 THR A O 1
ATOM 688 N N . GLU A 1 88 ? 5.454 15.900 -12.324 1.00 88.25 88 GLU A N 1
ATOM 689 C CA . GLU A 1 88 ? 6.614 15.003 -12.269 1.00 88.25 88 GLU A CA 1
ATOM 690 C C . GLU A 1 88 ? 6.289 13.538 -12.596 1.00 88.25 88 GLU A C 1
ATOM 692 O O . GLU A 1 88 ? 7.111 12.854 -13.203 1.00 88.25 88 GLU A O 1
ATOM 697 N N . GLN A 1 89 ? 5.120 13.027 -12.190 1.00 86.75 89 GLN A N 1
ATOM 698 C CA . GLN A 1 89 ? 4.725 11.649 -12.495 1.00 86.75 89 GLN A CA 1
ATOM 699 C C . GLN A 1 89 ? 4.553 11.473 -14.005 1.00 86.75 89 GLN A C 1
ATOM 701 O O . GLN A 1 89 ? 5.074 10.513 -14.570 1.00 86.75 89 GLN A O 1
ATOM 706 N N . SER A 1 90 ? 3.886 12.422 -14.662 1.00 89.31 90 SER A N 1
ATOM 707 C CA . SER A 1 90 ? 3.707 12.416 -16.115 1.00 89.31 90 SER A CA 1
ATOM 708 C C . SER A 1 90 ? 5.039 12.527 -16.859 1.00 89.31 90 SER A C 1
ATOM 710 O O . SER A 1 90 ? 5.259 11.788 -17.818 1.00 89.31 90 SER A O 1
ATOM 712 N N . GLU A 1 91 ? 5.954 13.389 -16.400 1.00 93.00 91 GLU A N 1
ATOM 713 C CA . GLU A 1 91 ? 7.303 13.499 -16.976 1.00 93.00 91 GLU A CA 1
ATOM 714 C C . GLU A 1 91 ? 8.089 12.187 -16.841 1.00 93.00 91 GLU A C 1
ATOM 716 O O . GLU A 1 91 ? 8.651 11.692 -17.819 1.00 93.00 91 GLU A O 1
ATOM 721 N N . ARG A 1 92 ? 8.077 11.560 -15.656 1.00 91.38 92 ARG A N 1
ATOM 722 C CA . ARG A 1 92 ? 8.748 10.268 -15.423 1.00 91.38 92 ARG A CA 1
ATOM 723 C C . ARG A 1 92 ? 8.195 9.167 -16.321 1.00 91.38 92 ARG A C 1
ATOM 725 O O . ARG A 1 92 ? 8.976 8.440 -16.933 1.00 91.38 92 ARG A O 1
ATOM 732 N N . ILE A 1 93 ? 6.870 9.072 -16.443 1.00 91.75 93 ILE A N 1
ATOM 733 C CA . ILE A 1 93 ? 6.220 8.104 -17.336 1.00 91.75 93 ILE A CA 1
ATOM 734 C C . ILE A 1 93 ? 6.645 8.359 -18.786 1.00 91.75 93 ILE A C 1
ATOM 736 O O . ILE A 1 93 ? 7.013 7.421 -19.490 1.00 91.75 93 ILE A O 1
ATOM 740 N N . ARG A 1 94 ? 6.675 9.621 -19.232 1.00 94.31 94 ARG A N 1
ATOM 741 C CA . ARG A 1 94 ? 7.122 9.973 -20.586 1.00 94.31 94 ARG A CA 1
ATOM 742 C C . ARG A 1 94 ? 8.570 9.553 -20.837 1.00 94.31 94 ARG A C 1
ATOM 744 O O . ARG A 1 94 ? 8.849 8.951 -21.871 1.00 94.31 94 ARG A O 1
ATOM 751 N N . HIS A 1 95 ? 9.482 9.817 -19.902 1.00 96.25 95 HIS A N 1
ATOM 752 C CA . HIS A 1 95 ? 10.870 9.362 -20.010 1.00 96.25 95 HIS A CA 1
ATOM 753 C C . HIS A 1 95 ? 10.981 7.834 -20.071 1.00 96.25 95 HIS A C 1
ATOM 755 O O . HIS A 1 95 ? 11.746 7.318 -20.884 1.00 96.25 95 HIS A O 1
ATOM 761 N N . GLN A 1 96 ? 10.199 7.107 -19.267 1.00 95.12 96 GLN A N 1
ATOM 762 C CA . GLN A 1 96 ? 10.183 5.643 -19.277 1.00 95.12 96 GLN A CA 1
ATOM 763 C C . GLN A 1 96 ? 9.689 5.081 -20.618 1.00 95.12 96 GLN A C 1
ATOM 765 O O . GLN A 1 96 ? 10.300 4.156 -21.159 1.00 95.12 96 GLN A O 1
ATOM 770 N N . LEU A 1 97 ? 8.620 5.656 -21.178 1.00 96.12 97 LEU A N 1
ATOM 771 C CA . LEU A 1 97 ? 8.077 5.265 -22.483 1.00 96.12 97 LEU A CA 1
ATOM 772 C C . LEU A 1 97 ? 9.067 5.551 -23.620 1.00 96.12 97 LEU A C 1
ATOM 774 O O . LEU A 1 97 ? 9.263 4.707 -24.494 1.00 96.12 97 LEU A O 1
ATOM 778 N N . ASN A 1 98 ? 9.732 6.706 -23.571 1.00 97.88 98 ASN A N 1
ATOM 779 C CA . ASN A 1 98 ? 10.670 7.155 -24.602 1.00 97.88 98 ASN A CA 1
ATOM 780 C C . ASN A 1 98 ? 12.087 6.578 -24.450 1.00 97.88 98 ASN A C 1
ATOM 782 O O . ASN A 1 98 ? 12.953 6.862 -25.279 1.00 97.88 98 ASN A O 1
ATOM 786 N N . ALA A 1 99 ? 12.357 5.787 -23.407 1.00 97.81 99 ALA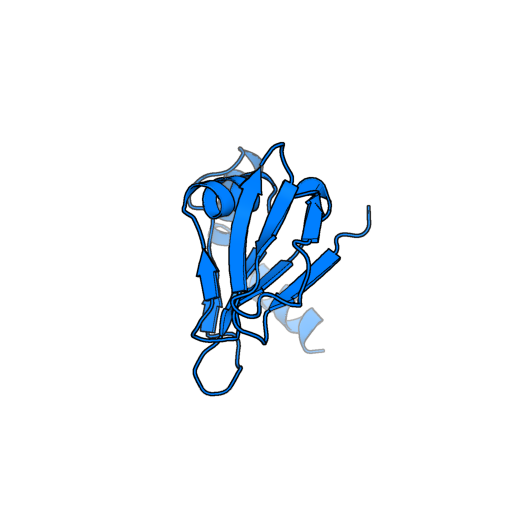 A N 1
ATOM 787 C CA . ALA A 1 99 ? 13.674 5.204 -23.189 1.00 97.81 99 ALA A CA 1
ATOM 788 C C . ALA A 1 99 ? 14.093 4.349 -24.396 1.00 97.81 99 ALA A C 1
ATOM 790 O O . ALA A 1 99 ? 13.369 3.446 -24.834 1.00 97.81 99 ALA A O 1
ATOM 791 N N . SER A 1 100 ? 15.288 4.614 -24.925 1.00 98.19 100 SER A N 1
ATOM 792 C CA . SER A 1 100 ? 15.805 3.902 -26.091 1.00 98.19 100 SER A CA 1
ATOM 793 C C . SER A 1 100 ? 16.159 2.451 -25.747 1.00 98.19 100 SER A C 1
ATOM 795 O O . SER A 1 100 ? 16.459 2.108 -24.600 1.00 98.19 100 SER A O 1
ATOM 797 N N . VAL A 1 101 ? 16.137 1.567 -26.747 1.00 98.00 101 VAL A N 1
ATOM 798 C CA . VAL A 1 101 ? 16.573 0.171 -26.566 1.00 98.00 101 VAL A CA 1
ATOM 799 C C . VAL A 1 101 ? 18.040 0.082 -26.106 1.00 98.00 101 VAL A C 1
ATOM 801 O O . VAL A 1 101 ? 18.292 -0.680 -25.171 1.00 98.00 101 VAL A O 1
ATOM 804 N N . PRO A 1 102 ? 19.000 0.852 -26.670 1.00 98.31 102 PRO A N 1
ATOM 805 C CA . PRO A 1 102 ? 20.376 0.870 -26.168 1.00 98.31 102 PRO A CA 1
ATOM 806 C C . PRO A 1 102 ? 20.478 1.253 -24.688 1.00 98.31 102 PRO A C 1
ATOM 808 O O . PRO A 1 102 ? 21.137 0.542 -23.934 1.00 98.31 102 PRO A O 1
ATOM 811 N N . LEU A 1 103 ? 19.768 2.303 -24.255 1.00 97.75 103 LEU A N 1
ATOM 812 C CA . LEU A 1 103 ? 19.765 2.738 -22.856 1.00 97.75 103 LEU A CA 1
ATOM 813 C C . LEU A 1 103 ? 19.235 1.636 -21.932 1.00 97.75 103 LEU A C 1
ATOM 815 O O . LEU A 1 103 ? 19.871 1.311 -20.934 1.00 97.75 103 LEU A O 1
ATOM 819 N N . LYS A 1 104 ? 18.103 1.012 -22.288 1.00 97.69 104 LYS A N 1
ATOM 820 C CA . LYS A 1 104 ? 17.534 -0.102 -21.511 1.00 97.69 104 LYS A CA 1
ATOM 821 C C . LYS A 1 104 ? 18.528 -1.258 -21.358 1.00 97.69 104 LYS A C 1
ATOM 823 O O . LYS A 1 104 ? 18.665 -1.793 -20.264 1.00 97.69 104 LYS A O 1
ATOM 828 N N . LYS A 1 105 ? 19.242 -1.621 -22.432 1.00 97.69 105 LYS A N 1
ATOM 829 C CA . LYS A 1 105 ? 20.253 -2.693 -22.401 1.00 97.69 105 LYS A CA 1
ATOM 830 C C . LYS A 1 105 ? 21.441 -2.346 -21.502 1.00 97.69 105 LYS A C 1
ATOM 832 O O . LYS A 1 105 ? 21.867 -3.193 -20.727 1.00 97.69 105 LYS A O 1
ATOM 837 N N . GLN A 1 106 ? 21.943 -1.116 -21.582 1.00 97.94 106 GLN A N 1
ATOM 838 C CA . GLN A 1 106 ? 23.064 -0.654 -20.758 1.00 97.94 106 GLN A CA 1
ATOM 839 C C . GLN A 1 106 ? 22.704 -0.612 -19.268 1.00 97.94 106 GLN A C 1
ATOM 841 O O . GLN A 1 106 ? 23.464 -1.119 -18.447 1.00 97.94 106 GLN A O 1
ATOM 846 N N . LEU A 1 107 ? 21.530 -0.070 -18.921 1.00 96.81 107 LEU A N 1
ATOM 847 C CA . LEU A 1 107 ? 21.041 -0.051 -17.537 1.00 96.81 107 LEU A CA 1
ATOM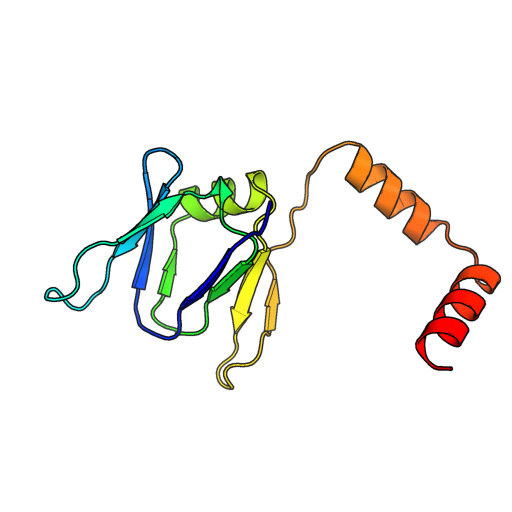 848 C C . LEU A 1 107 ? 20.857 -1.469 -16.987 1.00 96.81 107 LEU A C 1
ATOM 850 O O . LEU A 1 107 ? 21.214 -1.741 -15.843 1.00 96.81 107 LEU A O 1
ATOM 854 N N . TRP A 1 108 ? 20.342 -2.388 -17.811 1.00 97.25 108 TRP A N 1
ATOM 855 C CA . TRP A 1 108 ? 20.195 -3.778 -17.396 1.00 97.25 108 TRP A CA 1
ATOM 856 C C . TRP A 1 108 ? 21.545 -4.441 -17.134 1.00 97.25 108 TRP A C 1
ATOM 858 O O . TRP A 1 108 ? 21.716 -5.049 -16.083 1.00 97.25 108 TRP A O 1
ATOM 868 N N . GLN A 1 109 ? 22.520 -4.259 -18.031 1.00 97.94 109 GLN A N 1
ATOM 869 C CA . GLN A 1 109 ? 23.868 -4.798 -17.855 1.00 97.94 109 GLN A CA 1
ATOM 870 C C . GLN A 1 109 ? 24.492 -4.347 -16.528 1.00 97.94 109 GLN A C 1
ATOM 872 O O . GLN A 1 109 ? 25.021 -5.187 -15.814 1.00 97.94 109 GLN A O 1
ATOM 877 N N . GLN A 1 110 ? 24.364 -3.067 -16.163 1.00 97.31 110 GLN A N 1
ATOM 878 C CA . GLN A 1 110 ? 24.856 -2.534 -14.881 1.00 97.31 110 GLN A CA 1
ATOM 879 C C . GLN A 1 110 ? 24.138 -3.107 -13.650 1.00 97.31 110 GLN A C 1
ATOM 881 O O . GLN A 1 110 ? 24.639 -2.986 -12.541 1.00 97.31 110 GLN A O 1
ATOM 886 N N . THR A 1 111 ? 22.939 -3.666 -13.822 1.00 96.75 111 THR A N 1
ATOM 887 C CA . THR A 1 111 ? 22.161 -4.240 -12.715 1.00 96.75 111 THR A CA 1
ATOM 888 C C . THR A 1 111 ? 22.518 -5.708 -12.468 1.00 96.75 111 THR A C 1
ATOM 890 O O . THR A 1 111 ? 22.432 -6.169 -11.335 1.00 96.75 111 THR A O 1
ATOM 893 N N . VAL A 1 112 ? 22.891 -6.452 -13.517 1.00 96.56 112 VAL A N 1
ATOM 894 C CA . VAL A 1 112 ? 23.211 -7.892 -13.426 1.00 96.56 112 VAL A CA 1
ATOM 895 C C . VAL A 1 112 ? 24.700 -8.222 -13.420 1.00 96.56 112 VAL A C 1
ATOM 897 O O . VAL A 1 112 ? 25.040 -9.383 -13.197 1.00 96.56 112 VAL A O 1
ATOM 900 N N . THR A 1 113 ? 25.561 -7.245 -13.706 1.00 84.88 113 THR A N 1
ATOM 901 C CA . THR A 1 113 ? 27.026 -7.392 -13.727 1.00 84.88 113 THR A CA 1
ATOM 902 C C . THR A 1 113 ? 27.619 -6.606 -12.576 1.00 84.88 113 THR A C 1
ATOM 904 O O . THR A 1 113 ? 28.467 -7.179 -11.861 1.00 84.88 113 THR A O 1
#

pLDDT: mean 94.54, std 5.86, range [58.28, 98.62]

Sequence (113 aa):
MIKRTLFFGNPAYLSTKNEQLVVNFPDKEKKEATIPIEDLGYVVLEDPQITITNGLLRKLVQHKTAVITCDSKHLPCGFLQPLVGHTEQSERIRHQLNASVPLKKQLWQQTVT

Radius of gyration: 17.92 Å; chains: 1; bounding box: 39×34×52 Å

Secondary structure (DSSP, 8-state):
-PPEEEEE-S-EEEEEETTEEEEE-SSTTSPPEEEEGGGEEEEEE-STTEEE-HHHHHHHHHTT-EEEEE-TTS-EEEE---S---HHHHHHHHHHHH--HHHHHHHHHHHH-

Foldseek 3Di:
DAADAAEDPAAWEWEDDPQWIWTDHPPPVDDIDTDRLLRAQEYEAEHPNYHYDPRVVVSNVVSNHWYFYADPVSHTDDIDDDPDDDPVVVVVVVCVVPPDPVNVVVVVVVVPD